Protein AF-A0A7J4V7N0-F1 (afdb_monomer_lite)

Foldseek 3Di:
DVVVVVVVVVCVVVVHDDFDAQKDFPQADPVRKTKIKRDQCSQQVQVPVCNPDFWGADIDIDTPPHDPLEAEEEFEEECLLSPPPDPPCRHPLNVVVVVCCVVCVVGHYHYHYRYIYPGDPVCSVSNVVSVVVHDHPYYHYDD

Secondary structure (DSSP, 8-state):
-HHHHHHHHHHHHHT-S-PPPSEEEEEE-TTSPEEEEE-GGGGGGG-TT-TTS---PPP-EEEESPPTTEEEEEEEESHHHHTTTS-GGGSHHHHHHHHHHHH-TTSEEEEEE---TT--STHHHHHHHHHGGG--SEEEEE-

pLDDT: mean 93.81, std 5.52, range [66.44, 98.62]

Sequence (143 aa):
MILLLLVELGFRFSGWGGYQPFLRPAGVLESGDTLIIVEPAASKPYFYSNPSRPGYADQSSFVMPKPENTFRIFLLGESAAKGYPQPMNLSMSSFLRAMLKDVAPEKNFEIINMGTTAVAGFPIIYMAEDALNYDPDLIISYT

Radius of gyration: 17.22 Å; chains: 1; bounding box: 48×34×42 Å

Structure (mmCIF, N/CA/C/O backbone):
data_AF-A0A7J4V7N0-F1
#
_entry.id   AF-A0A7J4V7N0-F1
#
loop_
_atom_site.group_PDB
_atom_site.id
_atom_site.type_symbol
_atom_site.label_atom_id
_atom_site.label_alt_id
_atom_site.label_comp_id
_atom_site.label_asym_id
_atom_site.label_entity_id
_atom_site.label_seq_id
_atom_site.pdbx_PDB_ins_code
_atom_site.Cartn_x
_atom_site.Cartn_y
_atom_site.Cartn_z
_atom_site.occupancy
_atom_site.B_iso_or_equiv
_atom_site.auth_seq_id
_atom_site.auth_comp_id
_atom_site.auth_asym_id
_atom_site.auth_atom_id
_atom_site.pdbx_PDB_model_num
ATOM 1 N N . MET A 1 1 ? 34.195 11.053 -14.615 1.00 84.38 1 MET A N 1
ATOM 2 C CA . MET A 1 1 ? 33.523 10.928 -13.302 1.00 84.38 1 MET A CA 1
ATOM 3 C C . MET A 1 1 ? 32.780 12.208 -12.911 1.00 84.38 1 MET A C 1
ATOM 5 O O . MET A 1 1 ? 31.573 12.136 -12.757 1.00 84.38 1 MET A O 1
ATOM 9 N N . ILE A 1 2 ? 33.433 13.380 -12.853 1.00 92.81 2 ILE A N 1
ATOM 10 C CA . ILE A 1 2 ? 32.789 14.665 -12.475 1.00 92.81 2 ILE A CA 1
ATOM 11 C C . ILE A 1 2 ? 31.641 15.069 -13.418 1.00 92.81 2 ILE A C 1
ATOM 13 O O . ILE A 1 2 ? 30.576 15.452 -12.950 1.00 92.81 2 ILE A O 1
ATOM 17 N N . LEU A 1 3 ? 31.820 14.922 -14.736 1.00 95.38 3 LEU A N 1
ATOM 18 C CA . LEU A 1 3 ? 30.761 15.218 -15.711 1.00 95.38 3 LEU A CA 1
ATOM 19 C C . LEU A 1 3 ? 29.496 14.375 -15.475 1.00 95.38 3 LEU A C 1
ATOM 21 O O . LEU A 1 3 ? 28.396 14.909 -15.510 1.00 95.38 3 LEU A O 1
ATOM 25 N N . LEU A 1 4 ? 29.654 13.077 -15.194 1.00 93.69 4 LEU A N 1
ATOM 26 C CA . LEU A 1 4 ? 28.523 12.182 -14.923 1.00 93.69 4 LEU A CA 1
ATOM 27 C C . LEU A 1 4 ? 27.796 12.571 -13.632 1.00 93.69 4 LEU A C 1
ATOM 29 O O . LEU A 1 4 ? 26.573 12.578 -13.618 1.00 93.69 4 LEU A O 1
ATOM 33 N N . LEU A 1 5 ? 28.537 12.966 -12.593 1.00 93.06 5 LEU A N 1
ATOM 34 C CA . LEU A 1 5 ? 27.964 13.475 -11.344 1.00 93.06 5 LEU A CA 1
ATOM 35 C C . LEU A 1 5 ? 27.127 14.740 -11.565 1.00 93.06 5 LEU A C 1
ATOM 37 O O . LEU A 1 5 ? 26.025 14.850 -11.039 1.00 93.06 5 LEU A O 1
ATOM 41 N N . LEU A 1 6 ? 27.628 15.688 -12.360 1.00 95.25 6 LEU A N 1
ATOM 42 C CA . LEU A 1 6 ? 26.897 16.918 -12.676 1.00 95.25 6 LEU A CA 1
ATOM 43 C C . LEU A 1 6 ? 25.639 16.641 -13.506 1.00 95.25 6 LEU A C 1
ATOM 45 O O . LEU A 1 6 ? 24.607 17.261 -13.265 1.00 95.25 6 LEU A O 1
ATOM 49 N N . VAL A 1 7 ? 25.709 15.695 -14.446 1.00 93.00 7 VAL A N 1
ATOM 50 C CA . VAL A 1 7 ? 24.546 15.261 -15.233 1.00 93.00 7 VAL A CA 1
ATOM 51 C C . VAL A 1 7 ? 23.511 14.568 -14.345 1.00 93.00 7 VAL A C 1
ATOM 53 O O . VAL A 1 7 ? 22.334 14.906 -14.420 1.00 93.00 7 VAL A O 1
ATOM 56 N N . GLU A 1 8 ? 23.929 13.654 -13.465 1.00 91.38 8 GLU A N 1
ATOM 57 C CA . GLU A 1 8 ? 23.029 12.984 -12.519 1.00 91.38 8 GLU A CA 1
ATOM 58 C C . GLU A 1 8 ? 22.353 13.988 -11.580 1.00 91.38 8 GLU A C 1
ATOM 60 O O . GLU A 1 8 ? 21.137 13.946 -11.403 1.00 91.38 8 GLU A O 1
ATOM 65 N N . LEU A 1 9 ? 23.119 14.921 -11.008 1.00 90.62 9 LEU A N 1
ATOM 66 C CA . LEU A 1 9 ? 22.567 15.991 -10.181 1.00 90.62 9 LEU A CA 1
ATOM 67 C C . LEU A 1 9 ? 21.586 16.849 -10.983 1.00 90.62 9 LEU A C 1
ATOM 69 O O . LEU A 1 9 ? 20.503 17.143 -10.487 1.00 90.62 9 LEU A O 1
ATOM 73 N N . GLY A 1 10 ? 21.914 17.188 -12.232 1.00 93.50 10 GLY A N 1
ATOM 74 C CA . GLY A 1 10 ? 21.008 17.890 -13.141 1.00 93.50 10 GLY A CA 1
ATOM 75 C C . GLY A 1 10 ? 19.685 17.146 -13.352 1.00 93.50 10 GLY A C 1
ATOM 76 O O . GLY A 1 10 ? 18.621 17.763 -13.288 1.00 93.50 10 GLY A O 1
ATOM 77 N N . PHE A 1 11 ? 19.722 15.823 -13.528 1.00 90.38 11 PHE A N 1
ATOM 78 C CA . PHE A 1 11 ? 18.516 14.996 -13.623 1.00 90.38 11 PHE A CA 1
ATOM 79 C C . PHE A 1 11 ? 17.723 14.963 -12.314 1.00 90.38 11 PHE A C 1
ATOM 81 O O . PHE A 1 11 ? 16.527 15.243 -12.325 1.00 90.38 11 PHE A O 1
ATOM 88 N N . ARG A 1 12 ? 18.385 14.753 -11.171 1.00 82.94 12 ARG A N 1
ATOM 89 C CA . ARG A 1 12 ? 17.729 14.779 -9.853 1.00 82.94 12 ARG A CA 1
ATOM 90 C C . ARG A 1 12 ? 17.055 16.127 -9.570 1.00 82.94 12 ARG A C 1
ATOM 92 O O . ARG A 1 12 ? 15.916 16.144 -9.119 1.00 82.94 12 ARG A O 1
ATOM 99 N N . PHE A 1 13 ? 17.715 17.248 -9.877 1.00 87.06 13 PHE A N 1
ATOM 100 C CA . PHE A 1 13 ? 17.153 18.594 -9.688 1.00 87.06 13 PHE A CA 1
ATOM 101 C C . PHE A 1 13 ? 16.021 18.928 -10.662 1.00 87.06 13 PHE A C 1
ATOM 103 O O . PHE A 1 13 ? 15.115 19.674 -10.303 1.00 87.06 13 PHE A O 1
ATOM 110 N N . SER A 1 14 ? 16.048 18.383 -11.879 1.00 85.31 14 SER A N 1
ATOM 111 C CA . SER A 1 14 ? 14.959 18.554 -12.850 1.00 85.31 14 SER A CA 1
ATOM 112 C C . SER A 1 14 ? 13.782 17.599 -12.618 1.00 85.31 14 SER A C 1
ATOM 114 O O . SER A 1 14 ? 12.795 17.673 -13.348 1.00 85.31 14 SER A O 1
ATOM 116 N N . GLY A 1 15 ? 13.858 16.718 -11.611 1.00 71.00 15 GLY A N 1
ATOM 117 C CA . GLY A 1 15 ? 12.847 15.689 -11.347 1.00 71.00 15 GLY A CA 1
ATOM 118 C C . GLY A 1 15 ? 12.814 14.592 -12.414 1.00 71.00 15 GLY A C 1
ATOM 119 O O . GLY A 1 15 ? 11.820 13.880 -12.543 1.00 71.00 15 GLY A O 1
ATOM 120 N N . TRP A 1 16 ? 13.876 14.482 -13.215 1.00 68.75 16 TRP A N 1
ATOM 121 C CA . TRP A 1 16 ? 14.026 13.456 -14.236 1.00 68.75 16 TRP A CA 1
ATOM 122 C C . TRP A 1 16 ? 14.691 12.220 -13.632 1.00 68.75 16 TRP A C 1
ATOM 124 O O . TRP A 1 16 ? 15.795 12.279 -13.093 1.00 68.75 16 TRP A O 1
ATOM 134 N N . GLY A 1 17 ? 14.016 11.080 -13.764 1.00 66.44 17 GLY A N 1
ATOM 135 C CA . GLY A 1 17 ? 14.417 9.825 -13.133 1.00 66.44 17 GLY A CA 1
ATOM 136 C C . GLY A 1 17 ? 13.712 9.585 -11.795 1.00 66.44 17 GLY A C 1
ATOM 137 O O . GLY A 1 17 ? 13.141 10.490 -11.196 1.00 66.44 17 GLY A O 1
ATOM 138 N N . GLY A 1 18 ? 13.732 8.330 -11.350 1.00 71.38 18 GLY A N 1
ATOM 139 C CA . GLY A 1 18 ? 12.996 7.871 -10.172 1.00 71.38 18 GLY A CA 1
ATOM 140 C C . GLY A 1 18 ? 11.729 7.094 -10.525 1.00 71.38 18 GLY A C 1
ATOM 141 O O . GLY A 1 18 ? 11.242 7.119 -11.657 1.00 71.38 18 GLY A O 1
ATOM 142 N N . TYR A 1 19 ? 11.227 6.359 -9.540 1.00 83.06 19 TYR A N 1
ATOM 143 C CA . TYR A 1 19 ? 9.989 5.599 -9.648 1.00 83.06 19 TYR A CA 1
ATOM 144 C C . TYR A 1 19 ? 8.841 6.396 -9.035 1.00 83.06 19 TYR A C 1
ATOM 146 O O . TYR A 1 19 ? 9.042 7.156 -8.089 1.00 83.06 19 TYR A O 1
ATOM 154 N N . GLN A 1 20 ? 7.644 6.245 -9.598 1.00 85.56 20 GLN A N 1
ATOM 155 C CA . GLN A 1 20 ? 6.447 6.830 -9.003 1.00 85.56 20 GLN A CA 1
ATOM 156 C C . GLN A 1 20 ? 6.196 6.171 -7.640 1.00 85.56 20 GLN A C 1
ATOM 158 O O . GLN A 1 20 ? 6.379 4.954 -7.536 1.00 85.56 20 GLN A O 1
ATOM 163 N N . PRO A 1 21 ? 5.774 6.935 -6.618 1.00 92.81 21 PRO A N 1
ATOM 164 C CA . PRO A 1 21 ? 5.393 6.346 -5.347 1.00 92.81 21 PRO A CA 1
ATOM 165 C C . PRO A 1 21 ? 4.193 5.417 -5.555 1.00 92.81 21 PRO A C 1
ATOM 167 O O . PRO A 1 21 ? 3.308 5.679 -6.377 1.00 92.81 21 PRO A O 1
ATOM 170 N N . PHE A 1 22 ? 4.174 4.317 -4.814 1.00 95.81 22 PHE A N 1
ATOM 171 C CA . PHE A 1 22 ? 3.064 3.374 -4.803 1.00 95.81 22 PHE A CA 1
ATOM 172 C C . PHE A 1 22 ? 1.882 3.893 -3.984 1.00 95.81 22 PHE A C 1
ATOM 174 O O . PHE A 1 22 ? 0.754 3.459 -4.209 1.00 95.81 22 PHE A O 1
ATOM 181 N N . LEU A 1 23 ? 2.128 4.822 -3.063 1.00 97.62 23 LEU A N 1
ATOM 182 C CA . LEU A 1 23 ? 1.148 5.478 -2.214 1.00 97.62 23 LEU A CA 1
ATOM 183 C C . LEU A 1 23 ? 1.161 6.978 -2.488 1.00 97.62 23 LEU A C 1
ATOM 185 O O . LEU A 1 23 ? 2.198 7.634 -2.396 1.00 97.62 23 LEU A O 1
ATOM 189 N N . ARG A 1 24 ? -0.001 7.553 -2.799 1.00 95.94 24 ARG A N 1
ATOM 190 C CA . ARG A 1 24 ? -0.097 9.000 -3.027 1.00 95.94 24 ARG A CA 1
ATOM 191 C C . ARG A 1 24 ? -1.378 9.612 -2.475 1.00 95.94 24 ARG A C 1
ATOM 193 O O . ARG A 1 24 ? -2.413 8.941 -2.459 1.00 95.94 24 ARG A O 1
ATOM 200 N N . PRO A 1 25 ? -1.354 10.906 -2.114 1.00 96.75 25 PRO A N 1
ATOM 201 C CA . PRO A 1 25 ? -2.568 11.654 -1.832 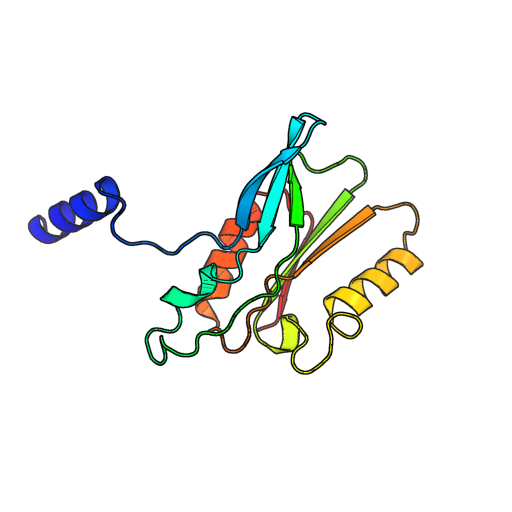1.00 96.75 25 PRO A CA 1
ATOM 202 C C . PRO A 1 25 ? -3.507 11.681 -3.045 1.00 96.75 25 PRO A C 1
ATOM 204 O O . PRO A 1 25 ? -3.086 11.897 -4.187 1.00 96.75 25 PRO A O 1
ATOM 207 N N . ALA A 1 26 ? -4.793 11.472 -2.786 1.00 96.56 26 ALA A N 1
ATOM 208 C CA . ALA A 1 26 ? -5.876 11.598 -3.756 1.00 96.56 26 ALA A CA 1
ATOM 209 C C . ALA A 1 26 ? -6.755 12.831 -3.501 1.00 96.56 26 ALA A C 1
ATOM 211 O O . ALA A 1 26 ? -7.394 13.317 -4.431 1.00 96.56 26 ALA A O 1
ATOM 212 N N . GLY A 1 27 ? -6.774 13.354 -2.273 1.00 96.88 27 GLY A N 1
ATOM 213 C CA . GLY A 1 27 ? -7.536 14.545 -1.909 1.00 96.88 27 GLY A CA 1
ATOM 214 C C . GLY A 1 27 ? -7.635 14.730 -0.399 1.00 96.88 27 GLY A C 1
ATOM 215 O O . GLY A 1 27 ? -7.087 13.937 0.365 1.00 96.88 27 GLY A O 1
ATOM 216 N N . VAL A 1 28 ? -8.349 15.773 0.016 1.00 97.44 28 VAL A N 1
ATOM 217 C CA . VAL A 1 28 ? -8.666 16.057 1.421 1.00 97.44 28 VAL A CA 1
ATOM 218 C C . VAL A 1 28 ? -10.170 15.872 1.612 1.00 97.44 28 VAL A C 1
ATOM 220 O O . VAL A 1 28 ? -10.958 16.354 0.798 1.00 97.44 28 VAL A O 1
ATOM 223 N N . LEU A 1 29 ? -10.556 15.126 2.643 1.00 95.88 29 LEU A N 1
ATOM 224 C CA . LEU A 1 29 ? -11.946 14.887 3.026 1.00 95.88 29 LEU A CA 1
ATOM 225 C C . LEU A 1 29 ? -12.517 16.103 3.771 1.00 95.88 29 LEU A C 1
ATOM 227 O O . LEU A 1 29 ? -11.773 16.945 4.267 1.00 95.88 29 LEU A O 1
ATOM 231 N N . GLU A 1 30 ? -13.842 16.179 3.915 1.00 95.44 30 GLU A N 1
ATOM 232 C CA . GLU A 1 30 ? -14.495 17.255 4.684 1.00 95.44 30 GLU A CA 1
ATOM 233 C C . GLU A 1 30 ? -14.061 17.290 6.159 1.00 95.44 30 GLU A C 1
ATOM 235 O O . GLU A 1 30 ? -14.067 18.352 6.776 1.00 95.44 30 GLU A O 1
ATOM 240 N N . SER A 1 31 ? -13.632 16.150 6.711 1.00 93.06 31 SER A N 1
ATOM 241 C CA . SER A 1 31 ? -13.055 16.051 8.057 1.00 93.06 31 SER A CA 1
ATOM 242 C C . SER A 1 31 ? -11.698 16.752 8.199 1.00 93.06 31 SER A C 1
ATOM 244 O O . SER A 1 31 ? -11.248 16.973 9.320 1.00 93.06 31 SER A O 1
ATOM 246 N N . GLY A 1 32 ? -11.043 17.101 7.086 1.00 96.12 32 GLY A N 1
ATOM 247 C CA . GLY A 1 32 ? -9.662 17.584 7.046 1.00 96.12 32 GLY A CA 1
ATOM 248 C C . GLY A 1 32 ? -8.621 16.476 6.860 1.00 96.12 32 GLY A C 1
ATOM 249 O O . GLY A 1 32 ? -7.446 16.782 6.660 1.00 96.12 32 GLY A O 1
ATOM 250 N N . ASP A 1 33 ? -9.032 15.205 6.865 1.00 97.44 33 ASP A N 1
ATOM 251 C CA . ASP A 1 33 ? -8.124 14.075 6.660 1.00 97.44 33 ASP A CA 1
ATOM 252 C C . ASP A 1 33 ? -7.684 13.974 5.196 1.00 97.44 33 ASP A C 1
ATOM 254 O O . ASP A 1 33 ? -8.457 14.207 4.264 1.00 97.44 33 ASP A O 1
ATOM 258 N N . THR A 1 34 ? -6.440 13.568 4.970 1.00 98.38 34 THR A N 1
ATOM 259 C CA . THR A 1 34 ? -5.919 13.305 3.628 1.00 98.38 34 THR A CA 1
ATOM 260 C C . THR A 1 34 ? -6.231 11.870 3.220 1.00 98.38 34 THR A C 1
ATOM 262 O O . THR A 1 34 ? -5.819 10.921 3.885 1.00 98.38 34 THR A O 1
ATOM 265 N N . LEU A 1 35 ? -6.918 11.698 2.093 1.00 98.25 35 LEU A N 1
ATOM 266 C CA . LEU A 1 35 ? -7.146 10.394 1.483 1.00 98.25 35 LEU A CA 1
ATOM 267 C C . LEU A 1 35 ? -5.890 9.963 0.722 1.00 98.25 35 LEU A C 1
ATOM 269 O O . LEU A 1 35 ? -5.468 10.643 -0.214 1.00 98.25 35 LEU A O 1
ATOM 273 N N . ILE A 1 36 ? -5.324 8.821 1.092 1.00 98.44 36 ILE A N 1
ATOM 274 C CA . ILE A 1 36 ? -4.197 8.184 0.409 1.00 98.44 36 ILE A CA 1
ATOM 275 C C . ILE A 1 36 ? -4.721 7.004 -0.399 1.00 98.44 36 ILE A C 1
ATOM 277 O O . ILE A 1 36 ? -5.605 6.279 0.061 1.00 98.44 36 ILE A O 1
ATOM 281 N N . ILE A 1 37 ? -4.178 6.801 -1.598 1.00 97.94 37 ILE A N 1
ATOM 282 C CA . ILE A 1 37 ? -4.490 5.643 -2.436 1.00 97.94 37 ILE A CA 1
ATOM 283 C C . ILE A 1 37 ? -3.236 4.844 -2.773 1.00 97.94 37 ILE A C 1
ATOM 285 O O . ILE A 1 37 ? -2.161 5.413 -2.961 1.00 97.94 37 ILE A O 1
ATOM 289 N N . VAL A 1 38 ? -3.412 3.533 -2.924 1.00 97.75 38 VAL A N 1
ATOM 290 C CA . VAL A 1 38 ? -2.478 2.683 -3.669 1.00 97.75 38 VAL A CA 1
ATOM 291 C C . VAL A 1 38 ? -2.647 2.998 -5.151 1.00 97.75 38 VAL A C 1
ATOM 293 O O . VAL A 1 38 ? -3.744 2.832 -5.677 1.00 97.7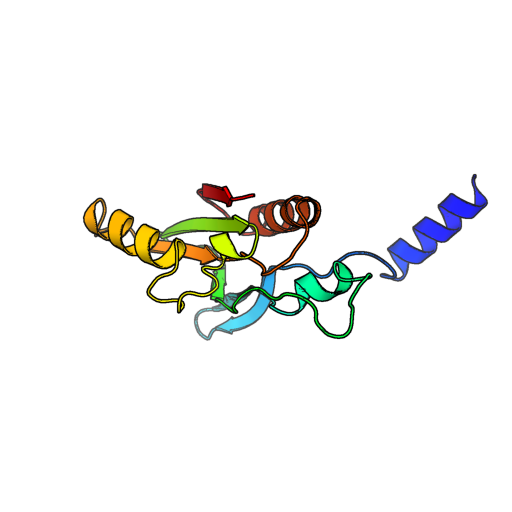5 38 VAL A O 1
ATOM 296 N N . GLU A 1 39 ? -1.590 3.461 -5.814 1.00 95.75 39 GLU A N 1
ATOM 297 C CA . GLU A 1 39 ? -1.588 3.838 -7.230 1.00 95.75 39 GLU A CA 1
ATOM 298 C C . GLU A 1 39 ? -1.324 2.604 -8.116 1.00 95.75 39 GLU A C 1
ATOM 300 O O . GLU A 1 39 ? -0.179 2.145 -8.206 1.00 95.75 39 GLU A O 1
ATOM 305 N N . PRO A 1 40 ? -2.337 2.058 -8.824 1.00 92.12 40 PRO A N 1
ATOM 306 C CA . PRO A 1 40 ? -2.165 0.848 -9.632 1.00 92.12 40 PRO A CA 1
ATOM 307 C C . PRO A 1 40 ? -1.089 0.992 -10.714 1.00 92.12 40 PRO A C 1
ATOM 309 O O . PRO A 1 40 ? -0.423 0.016 -11.073 1.00 92.12 40 PRO A O 1
ATOM 312 N N . ALA A 1 41 ? -0.900 2.210 -11.237 1.00 86.56 41 ALA A N 1
ATOM 313 C CA . ALA A 1 41 ? 0.065 2.495 -12.289 1.00 86.56 41 ALA A CA 1
ATOM 314 C C . ALA A 1 41 ? 1.507 2.692 -11.789 1.00 86.56 41 ALA A C 1
ATOM 316 O O . ALA A 1 41 ? 2.412 2.757 -12.625 1.00 86.56 41 ALA A O 1
ATOM 317 N N . ALA A 1 42 ? 1.752 2.751 -10.475 1.00 92.12 42 ALA A N 1
ATOM 318 C CA . ALA A 1 42 ? 3.088 2.986 -9.918 1.00 92.12 42 ALA A CA 1
ATOM 319 C C . ALA A 1 42 ? 4.088 1.891 -10.313 1.00 92.12 42 ALA A C 1
ATOM 321 O O . ALA A 1 42 ? 5.278 2.142 -10.484 1.00 92.12 42 ALA A O 1
ATOM 322 N N . SER A 1 43 ? 3.583 0.680 -10.558 1.00 91.31 43 SER A N 1
ATOM 323 C CA . SER A 1 43 ? 4.391 -0.461 -10.971 1.00 91.31 43 SER A CA 1
ATOM 324 C C . SER A 1 43 ? 4.848 -0.420 -12.443 1.00 91.31 43 SER A C 1
ATOM 326 O O . SER A 1 43 ? 5.790 -1.121 -12.810 1.00 91.31 43 SER A O 1
ATOM 328 N N . LYS A 1 44 ? 4.239 0.411 -13.305 1.00 91.50 44 LYS A N 1
ATOM 329 C CA . LYS A 1 44 ? 4.504 0.415 -14.760 1.00 91.50 44 LYS A CA 1
ATOM 330 C C . LYS A 1 44 ? 5.982 0.571 -15.145 1.00 91.50 44 LYS A C 1
ATOM 332 O O . LYS A 1 44 ? 6.423 -0.185 -16.011 1.00 91.50 44 LYS A O 1
ATOM 337 N N . PRO A 1 45 ? 6.771 1.486 -14.543 1.00 90.75 45 PRO A N 1
ATOM 338 C CA . PRO A 1 45 ? 8.167 1.678 -14.942 1.00 90.75 45 PRO A CA 1
ATOM 339 C C . PRO A 1 45 ? 9.058 0.453 -14.680 1.00 90.75 45 PRO A C 1
ATOM 341 O O . PRO A 1 45 ? 10.121 0.334 -15.281 1.00 90.75 45 PRO A O 1
ATOM 344 N N . TYR A 1 46 ? 8.623 -0.480 -13.826 1.00 90.75 46 TYR A N 1
ATOM 345 C CA . TYR A 1 46 ? 9.358 -1.710 -13.530 1.00 90.75 46 TYR A CA 1
ATOM 346 C C . TYR A 1 46 ? 9.153 -2.812 -14.589 1.00 90.75 46 TYR A C 1
ATOM 348 O O . TYR A 1 46 ? 9.901 -3.787 -14.606 1.00 90.75 46 TYR A O 1
ATOM 356 N N . PHE A 1 47 ? 8.201 -2.649 -15.520 1.00 91.81 47 PHE A N 1
ATOM 357 C CA . PHE A 1 47 ? 7.917 -3.589 -16.617 1.00 91.81 47 PHE A CA 1
ATOM 358 C C . PHE A 1 47 ? 8.601 -3.182 -17.931 1.00 91.81 47 PHE A C 1
ATOM 360 O O . PHE A 1 47 ? 7.990 -3.187 -19.000 1.00 91.81 47 PHE A O 1
ATOM 367 N N . TYR A 1 48 ? 9.888 -2.839 -17.877 1.00 86.50 48 TYR A N 1
ATOM 368 C CA . TYR A 1 48 ? 10.648 -2.363 -19.041 1.00 86.50 48 TYR A CA 1
ATOM 369 C C . TYR A 1 48 ? 10.747 -3.393 -20.182 1.00 86.50 48 TYR A C 1
ATOM 371 O O . TYR A 1 48 ? 10.852 -3.011 -21.345 1.00 86.50 48 TYR A O 1
ATOM 379 N N . SER A 1 49 ? 10.683 -4.693 -19.873 1.00 87.25 49 SER A N 1
ATOM 380 C CA . SER A 1 49 ? 10.693 -5.773 -20.869 1.00 87.25 49 SER A CA 1
ATOM 381 C C . SER A 1 49 ? 9.335 -5.994 -21.544 1.00 87.25 49 SER A C 1
ATOM 383 O O . SER A 1 49 ? 9.276 -6.617 -22.603 1.00 87.25 49 SER A O 1
ATOM 385 N N . ASN A 1 50 ? 8.244 -5.489 -20.959 1.00 88.06 50 ASN A N 1
ATOM 386 C CA . ASN A 1 50 ? 6.892 -5.628 -21.496 1.00 88.06 50 ASN A CA 1
ATOM 387 C C . ASN A 1 50 ? 6.000 -4.415 -21.149 1.00 88.06 50 ASN A C 1
ATOM 389 O O . ASN A 1 50 ? 4.965 -4.561 -20.490 1.00 88.06 50 ASN A O 1
ATOM 393 N N . PRO A 1 51 ? 6.361 -3.203 -21.608 1.00 86.38 51 PRO A N 1
ATOM 394 C CA . PRO A 1 51 ? 5.720 -1.962 -21.166 1.00 86.38 51 PRO A CA 1
ATOM 395 C C . PRO A 1 51 ? 4.258 -1.828 -21.619 1.00 86.38 51 PRO A C 1
ATOM 397 O O . PRO A 1 51 ? 3.517 -1.010 -21.083 1.00 86.38 51 PRO A O 1
ATOM 400 N N . SER A 1 52 ? 3.824 -2.630 -22.599 1.00 90.38 52 SER A N 1
ATOM 401 C CA . SER A 1 52 ? 2.446 -2.628 -23.107 1.00 90.38 52 SER A CA 1
ATOM 402 C C . SER A 1 52 ? 1.465 -3.425 -22.241 1.00 90.38 52 SER A C 1
ATOM 404 O O . SER A 1 52 ? 0.256 -3.234 -22.360 1.00 90.38 52 SER A O 1
ATOM 406 N N . ARG A 1 53 ? 1.962 -4.319 -21.374 1.00 89.88 53 ARG A N 1
ATOM 407 C CA . ARG A 1 53 ? 1.146 -5.149 -20.472 1.00 89.88 53 ARG A CA 1
ATOM 408 C C . ARG A 1 53 ? 1.798 -5.242 -19.087 1.00 89.88 53 ARG A C 1
ATOM 410 O O . ARG A 1 53 ? 2.217 -6.329 -18.683 1.00 89.88 53 ARG A O 1
ATOM 417 N N . PRO A 1 54 ? 1.922 -4.110 -18.378 1.00 92.19 54 PRO A N 1
ATOM 418 C CA . PRO A 1 54 ? 2.469 -4.101 -17.035 1.00 92.19 54 PRO A CA 1
ATOM 419 C C . PRO A 1 54 ? 1.516 -4.809 -16.070 1.00 92.19 54 PRO A C 1
ATOM 421 O O . PRO A 1 54 ? 0.291 -4.765 -16.224 1.00 92.19 54 PRO A O 1
ATOM 424 N N . GLY A 1 55 ? 2.090 -5.432 -15.049 1.00 92.00 55 GLY A N 1
ATOM 425 C CA . GLY A 1 55 ? 1.350 -5.801 -13.853 1.00 92.00 55 GLY A CA 1
ATOM 426 C C . GLY A 1 55 ? 0.765 -4.585 -13.144 1.00 92.00 55 GLY A C 1
ATOM 427 O O . GLY A 1 55 ? 1.141 -3.450 -13.426 1.00 92.00 55 GLY A O 1
ATOM 428 N N . TYR A 1 56 ? -0.166 -4.821 -12.225 1.00 93.06 56 TYR A N 1
ATOM 429 C CA . TYR A 1 56 ? -0.777 -3.763 -11.423 1.00 93.06 56 TYR A CA 1
ATOM 430 C C . TYR A 1 56 ? -1.214 -4.295 -10.058 1.00 93.06 56 TYR A C 1
ATOM 432 O O . TYR A 1 56 ? -1.589 -5.470 -9.932 1.00 93.06 56 TYR A O 1
ATOM 440 N N . ALA A 1 57 ? -1.177 -3.419 -9.057 1.00 94.12 57 ALA A N 1
ATOM 441 C CA . ALA A 1 57 ? -1.839 -3.615 -7.773 1.00 94.12 57 ALA A CA 1
ATOM 442 C C . ALA A 1 57 ? -3.310 -3.198 -7.868 1.00 94.12 57 ALA A C 1
ATOM 444 O O . ALA A 1 57 ? -3.677 -2.399 -8.732 1.00 94.12 57 ALA A O 1
ATOM 445 N N . ASP A 1 58 ? -4.152 -3.722 -6.983 1.00 94.12 58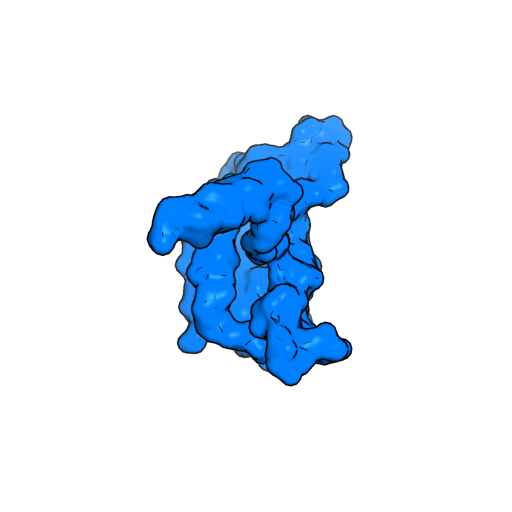 ASP A N 1
ATOM 446 C CA . ASP A 1 58 ? -5.524 -3.230 -6.875 1.00 94.12 58 ASP A CA 1
ATOM 447 C C . ASP A 1 58 ? -5.547 -1.896 -6.122 1.00 94.12 58 ASP A C 1
ATOM 449 O O . ASP A 1 58 ? -4.784 -1.677 -5.179 1.00 94.12 58 ASP A O 1
ATOM 453 N N . GLN A 1 59 ? -6.431 -0.989 -6.541 1.00 95.12 59 GLN A N 1
ATOM 454 C CA . GLN A 1 59 ? -6.584 0.289 -5.859 1.00 95.12 59 GLN A CA 1
ATOM 455 C C . GLN A 1 59 ? -7.264 0.062 -4.508 1.00 95.12 59 GLN A C 1
ATOM 457 O O . GLN A 1 59 ? -8.344 -0.523 -4.422 1.00 95.12 59 GLN A O 1
ATOM 462 N N . SER A 1 60 ? -6.649 0.585 -3.457 1.00 94.88 60 SER A N 1
ATOM 463 C CA . SER A 1 60 ? -7.238 0.687 -2.126 1.00 94.88 60 SER A CA 1
ATOM 464 C C . SER A 1 60 ? -6.942 2.069 -1.560 1.00 94.88 60 SER A C 1
ATOM 466 O O . SER A 1 60 ? -6.081 2.779 -2.084 1.00 94.88 60 SER A O 1
ATOM 468 N N . SER A 1 61 ? -7.682 2.473 -0.533 1.00 96.75 61 SER A N 1
ATOM 469 C CA . SER A 1 61 ? -7.508 3.777 0.095 1.00 96.75 61 SER A CA 1
ATOM 470 C C . SER A 1 61 ? -7.534 3.684 1.610 1.00 96.75 61 SER A C 1
ATOM 472 O O . SER A 1 61 ? -8.234 2.842 2.171 1.00 96.75 61 SER A O 1
ATOM 474 N N . PHE A 1 62 ? -6.819 4.595 2.253 1.00 98.00 62 PHE A N 1
ATOM 475 C CA . PHE A 1 62 ? -6.821 4.806 3.698 1.00 98.00 62 PHE A CA 1
ATOM 476 C C . PHE A 1 62 ? -6.623 6.297 3.986 1.00 98.00 62 PHE A C 1
ATOM 478 O O . PHE A 1 62 ? -6.351 7.076 3.070 1.00 98.00 62 PHE A O 1
ATOM 485 N N . VAL A 1 63 ? -6.786 6.712 5.239 1.00 98.19 63 VAL A N 1
ATOM 486 C CA . VAL A 1 63 ? -6.715 8.131 5.619 1.00 98.19 63 VAL A CA 1
ATOM 487 C C . VAL A 1 63 ? -5.472 8.451 6.447 1.00 98.19 63 VAL A C 1
ATOM 489 O O . VAL A 1 63 ? -4.942 7.597 7.165 1.00 98.19 63 VAL A O 1
ATOM 492 N N . MET A 1 64 ? -5.010 9.694 6.322 1.00 98.19 64 MET A N 1
ATOM 493 C CA . MET A 1 64 ? -3.970 10.305 7.146 1.00 98.19 64 MET A CA 1
ATOM 494 C C . MET A 1 64 ? -4.511 11.580 7.816 1.00 98.19 64 MET A C 1
ATOM 496 O O . MET A 1 64 ? -5.137 12.379 7.117 1.00 98.19 64 MET A O 1
ATOM 500 N N . PRO A 1 65 ? -4.234 11.824 9.111 1.00 97.88 65 PRO A N 1
ATOM 501 C CA . PRO A 1 65 ? -3.436 10.989 10.018 1.00 97.88 65 PRO A CA 1
ATOM 502 C C . PRO A 1 65 ? -4.085 9.622 10.293 1.00 97.88 65 PRO A C 1
ATOM 504 O O . PRO A 1 65 ? -5.283 9.442 10.080 1.00 97.88 65 PRO A O 1
ATOM 507 N N . LYS A 1 66 ? -3.281 8.633 10.711 1.00 98.25 66 LYS A N 1
ATOM 508 C CA . LYS A 1 66 ? -3.791 7.297 11.058 1.00 98.25 66 LYS A CA 1
ATOM 509 C C . LYS A 1 66 ? -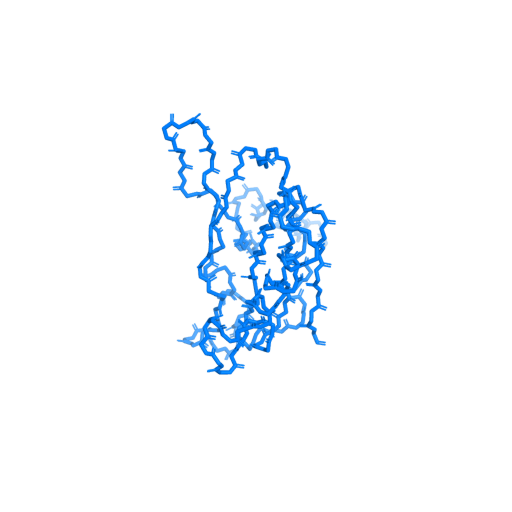4.883 7.432 12.137 1.00 98.25 66 LYS A C 1
ATOM 511 O O . LYS A 1 66 ? -4.588 8.015 13.182 1.00 98.25 66 LYS A O 1
ATOM 516 N N . PRO A 1 67 ? -6.109 6.910 11.925 1.00 97.00 67 PRO A N 1
ATOM 517 C CA . PRO A 1 67 ? -7.172 7.041 12.914 1.00 97.00 67 PRO A CA 1
ATOM 518 C C . PRO A 1 67 ? -6.815 6.364 14.239 1.00 97.00 67 PRO A C 1
ATOM 520 O O . PRO A 1 67 ? -6.093 5.362 14.275 1.00 97.00 67 PRO A O 1
ATOM 523 N N . GLU A 1 68 ? -7.372 6.867 15.339 1.00 96.06 68 GLU A N 1
ATOM 524 C CA . GLU A 1 68 ? -7.200 6.235 16.646 1.00 96.06 68 GLU A CA 1
ATOM 525 C C . GLU A 1 68 ? -7.697 4.780 16.642 1.00 96.06 68 GLU A C 1
ATOM 527 O O . GLU A 1 68 ? -8.573 4.390 15.867 1.00 96.06 68 GLU A O 1
ATOM 532 N N . ASN A 1 69 ? -7.114 3.955 17.517 1.00 96.12 69 ASN A N 1
ATOM 533 C CA . ASN A 1 69 ? -7.448 2.533 17.660 1.00 96.12 69 ASN A CA 1
ATOM 534 C C . ASN A 1 69 ? -7.332 1.704 16.355 1.00 96.12 69 ASN A C 1
ATOM 536 O O . ASN A 1 69 ? -7.925 0.627 16.241 1.00 96.12 69 ASN A O 1
ATOM 540 N N . THR A 1 70 ? -6.545 2.186 15.387 1.00 98.06 70 THR A N 1
ATOM 541 C CA . THR A 1 70 ? -6.295 1.514 14.110 1.00 98.06 70 THR A CA 1
ATOM 542 C C . THR A 1 70 ? -4.929 0.841 14.095 1.00 98.06 70 THR A C 1
ATOM 544 O O . THR A 1 70 ? -3.931 1.447 14.474 1.00 98.06 70 THR A O 1
ATOM 547 N N . PHE A 1 71 ? -4.898 -0.412 13.643 1.00 98.19 71 PHE A N 1
ATOM 548 C CA . PHE A 1 71 ? -3.689 -1.186 13.392 1.00 98.19 71 PHE A CA 1
ATOM 549 C C . PHE A 1 71 ? -3.503 -1.339 11.878 1.00 98.19 71 PHE A C 1
ATOM 551 O O . PHE A 1 71 ? -4.300 -2.002 11.205 1.00 98.19 71 PHE A O 1
ATOM 558 N N . ARG A 1 72 ? -2.472 -0.690 11.336 1.00 98.56 72 ARG A N 1
ATOM 559 C CA . ARG A 1 72 ? -2.211 -0.556 9.904 1.00 98.56 72 ARG A CA 1
ATOM 560 C C . ARG A 1 72 ? -1.175 -1.566 9.427 1.00 98.56 72 ARG A C 1
ATOM 562 O O . ARG A 1 72 ? -0.014 -1.539 9.828 1.00 98.56 72 ARG A O 1
ATOM 569 N N . ILE A 1 73 ? -1.610 -2.438 8.529 1.00 98.62 73 ILE A N 1
ATOM 570 C CA . ILE A 1 73 ? -0.836 -3.524 7.941 1.00 98.62 73 ILE A CA 1
ATOM 571 C C . ILE A 1 73 ? -0.660 -3.255 6.453 1.00 98.62 73 ILE A C 1
ATOM 573 O O . ILE A 1 73 ? -1.644 -3.160 5.718 1.00 98.62 73 ILE A O 1
ATOM 577 N N . PHE A 1 74 ? 0.584 -3.216 5.991 1.00 98.50 74 PHE A N 1
ATOM 578 C CA . PHE A 1 74 ? 0.889 -3.231 4.563 1.00 98.50 74 PHE A CA 1
ATOM 579 C C . PHE A 1 74 ? 1.272 -4.641 4.135 1.00 98.50 74 PHE A C 1
ATOM 581 O O . PHE A 1 74 ? 2.160 -5.259 4.720 1.00 98.50 74 PHE A O 1
ATOM 588 N N . LEU A 1 75 ? 0.593 -5.150 3.111 1.00 98.00 75 LEU A N 1
ATOM 589 C CA . LEU A 1 75 ? 0.902 -6.426 2.484 1.00 98.00 75 LEU A CA 1
ATOM 590 C C . LEU A 1 75 ? 1.560 -6.175 1.130 1.00 98.00 75 LEU A C 1
ATOM 592 O O . LEU A 1 75 ? 0.936 -5.623 0.224 1.00 98.00 75 LEU A O 1
ATOM 596 N N . LEU A 1 76 ? 2.808 -6.605 1.001 1.00 97.62 76 LEU A N 1
ATOM 597 C CA . LEU A 1 76 ? 3.644 -6.443 -0.179 1.00 97.62 76 LEU A CA 1
ATOM 598 C C . LEU A 1 76 ? 3.926 -7.810 -0.804 1.00 97.62 76 LEU A C 1
ATOM 600 O O . LEU A 1 76 ? 3.999 -8.822 -0.104 1.00 97.62 76 LEU A O 1
ATOM 604 N N . GLY A 1 77 ? 4.118 -7.842 -2.119 1.00 95.62 77 GLY A N 1
ATOM 605 C CA . GLY A 1 77 ? 4.466 -9.074 -2.811 1.00 95.62 77 GLY A CA 1
ATOM 606 C C . GLY A 1 77 ? 4.052 -9.100 -4.271 1.00 95.62 77 GLY A C 1
ATOM 607 O O . GLY A 1 77 ? 3.655 -8.090 -4.858 1.00 95.62 77 GLY A O 1
ATOM 608 N N . GLU A 1 78 ? 4.120 -10.294 -4.845 1.00 95.19 78 GLU A N 1
ATOM 609 C CA . GLU A 1 78 ? 3.790 -10.522 -6.248 1.00 95.19 78 GLU A CA 1
ATOM 610 C C . GLU A 1 78 ? 2.305 -10.902 -6.450 1.00 95.19 78 GLU A C 1
ATOM 612 O O . GLU A 1 78 ? 1.407 -10.512 -5.696 1.00 95.19 78 GLU A O 1
ATOM 617 N N . SER A 1 79 ? 2.019 -11.684 -7.496 1.00 94.50 79 SER A N 1
ATOM 618 C CA . SER A 1 79 ? 0.661 -12.068 -7.901 1.00 94.50 79 SER A CA 1
ATOM 619 C C . SER A 1 79 ? -0.129 -12.807 -6.814 1.00 94.50 79 SER A C 1
ATOM 621 O O . SER A 1 79 ? -1.313 -12.526 -6.629 1.00 94.50 79 SER A O 1
ATOM 623 N N . ALA A 1 80 ? 0.520 -13.694 -6.058 1.00 94.38 80 ALA A N 1
ATOM 624 C CA . ALA A 1 80 ? -0.109 -14.428 -4.964 1.00 94.38 80 ALA A CA 1
ATOM 625 C C . ALA A 1 80 ? -0.463 -13.514 -3.778 1.00 94.38 80 ALA A C 1
ATOM 627 O O . ALA A 1 80 ? -1.544 -13.647 -3.209 1.00 94.38 80 ALA A O 1
ATOM 628 N N . ALA A 1 81 ? 0.392 -12.534 -3.458 1.00 95.44 81 ALA A N 1
ATOM 629 C CA . ALA A 1 81 ? 0.123 -11.554 -2.404 1.00 95.44 81 ALA A CA 1
ATOM 630 C C . ALA A 1 81 ? -1.074 -10.661 -2.753 1.00 95.44 81 ALA A C 1
ATOM 632 O O . ALA A 1 81 ? -1.946 -10.424 -1.913 1.00 95.44 81 ALA A O 1
ATOM 633 N N . LYS A 1 82 ? -1.168 -10.243 -4.024 1.00 95.12 82 LYS A N 1
ATOM 634 C CA . LYS A 1 82 ? -2.356 -9.564 -4.562 1.00 95.12 82 LYS A CA 1
ATOM 635 C C . LYS A 1 82 ? -3.621 -10.415 -4.390 1.00 95.12 82 LYS A C 1
ATOM 637 O O . LYS A 1 82 ? -4.690 -9.892 -4.095 1.00 95.12 82 LYS A O 1
ATOM 642 N N . GLY A 1 83 ? -3.486 -11.730 -4.558 1.00 94.56 83 GLY A N 1
ATOM 643 C CA . GLY A 1 83 ? -4.578 -12.702 -4.536 1.00 94.56 83 GLY A CA 1
ATOM 644 C C . GLY A 1 83 ? -4.926 -13.272 -5.911 1.00 94.56 83 GLY A C 1
ATOM 645 O O .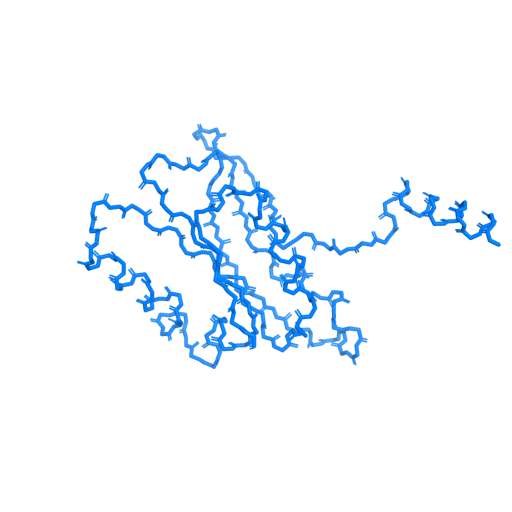 GLY A 1 83 ? -5.896 -14.009 -6.020 1.00 94.56 83 GLY A O 1
ATOM 646 N N . TYR A 1 84 ? -4.155 -12.980 -6.964 1.00 92.81 84 TYR A N 1
ATOM 647 C CA . TYR A 1 84 ? -4.412 -13.519 -8.302 1.00 92.81 84 TYR A CA 1
ATOM 648 C C . TYR A 1 84 ? -4.247 -15.054 -8.330 1.00 92.81 84 TYR A C 1
ATOM 650 O O . TYR A 1 84 ? -3.275 -15.561 -7.767 1.00 92.81 84 TYR A O 1
ATOM 658 N N . PRO A 1 85 ? -5.130 -15.810 -9.017 1.00 93.56 85 PRO A N 1
ATOM 659 C CA . PRO A 1 85 ? -6.261 -15.368 -9.848 1.00 93.56 85 PRO A CA 1
ATOM 660 C C . PRO A 1 85 ? -7.599 -15.270 -9.098 1.00 93.56 85 PRO A C 1
ATOM 662 O O . PRO A 1 85 ? -8.647 -15.147 -9.731 1.00 93.56 85 PRO A O 1
ATOM 665 N N . GLN A 1 86 ? -7.589 -15.376 -7.770 1.00 94.06 86 GLN A N 1
ATOM 666 C CA . GLN A 1 86 ? -8.802 -15.328 -6.968 1.00 94.06 86 GLN A CA 1
ATOM 667 C C . GLN A 1 86 ? -9.382 -13.905 -6.920 1.00 94.06 86 GLN A C 1
ATOM 669 O O . GLN A 1 86 ? -8.642 -12.921 -7.010 1.00 94.06 86 GLN A O 1
ATOM 674 N N . PRO A 1 87 ? -10.711 -13.768 -6.777 1.00 89.88 87 PRO A N 1
ATOM 675 C CA . PRO A 1 87 ? -11.330 -12.473 -6.534 1.00 89.88 87 PRO A CA 1
ATOM 676 C C . PRO A 1 87 ? -10.883 -11.895 -5.183 1.00 89.88 87 PRO A C 1
ATOM 678 O O . PRO A 1 87 ? -10.471 -12.621 -4.279 1.00 89.88 87 PRO A O 1
ATOM 681 N N . MET A 1 88 ? -11.011 -10.575 -5.024 1.00 87.00 88 MET A N 1
ATOM 682 C CA . MET A 1 88 ? -10.522 -9.847 -3.844 1.00 87.00 88 MET A CA 1
ATOM 683 C C . MET A 1 88 ? -11.047 -10.409 -2.514 1.00 87.00 88 MET A C 1
ATOM 685 O O . MET A 1 88 ? -10.310 -10.453 -1.537 1.00 87.00 88 MET A O 1
ATOM 689 N N . ASN A 1 89 ? -12.290 -10.889 -2.459 1.00 91.06 89 ASN A N 1
ATOM 690 C CA . ASN A 1 89 ? -12.884 -11.484 -1.254 1.00 91.06 89 ASN A CA 1
ATOM 691 C C . ASN A 1 89 ? -12.253 -12.827 -0.840 1.00 91.06 89 ASN A C 1
ATOM 693 O O . ASN A 1 89 ? -12.488 -13.280 0.276 1.00 91.06 89 ASN A O 1
ATOM 697 N N . LEU A 1 90 ? -11.458 -13.447 -1.713 1.00 94.44 90 LEU A N 1
ATOM 698 C CA . LEU A 1 90 ? -10.718 -14.688 -1.468 1.00 94.44 90 LEU A CA 1
ATOM 699 C C . LEU A 1 90 ? -9.195 -14.467 -1.482 1.00 94.44 90 LEU A C 1
ATOM 701 O O . LEU A 1 90 ? -8.425 -15.422 -1.573 1.00 94.44 90 LEU A O 1
ATOM 705 N N . SER A 1 91 ? -8.744 -13.212 -1.404 1.00 94.75 91 SER A N 1
ATOM 706 C CA . SER A 1 91 ? -7.324 -12.883 -1.305 1.00 94.75 91 SER A CA 1
ATOM 707 C C . SER A 1 91 ? -6.774 -13.154 0.099 1.00 94.75 91 SER A C 1
ATOM 709 O O . SER A 1 91 ? -7.504 -13.176 1.095 1.00 94.75 91 SER A O 1
ATOM 711 N N . MET A 1 92 ? -5.447 -13.267 0.201 1.00 93.88 92 MET A N 1
ATOM 712 C CA . MET A 1 92 ? -4.753 -13.377 1.487 1.00 93.88 92 MET A CA 1
ATOM 713 C C . MET A 1 92 ? -5.080 -12.206 2.430 1.00 93.88 92 MET A C 1
ATOM 715 O O . MET A 1 92 ? -5.255 -12.421 3.628 1.00 93.88 92 MET A O 1
ATOM 719 N N . SER A 1 93 ? -5.232 -10.982 1.905 1.00 95.19 93 SER A N 1
ATOM 720 C CA . SER A 1 93 ? -5.633 -9.822 2.711 1.00 95.19 93 SER A CA 1
ATOM 721 C C . SER A 1 93 ? -7.055 -9.952 3.268 1.00 95.19 93 SER A C 1
ATOM 723 O O . SER A 1 93 ? -7.301 -9.517 4.391 1.00 95.19 93 SER A O 1
ATOM 725 N N . SER A 1 94 ? -7.980 -10.579 2.535 1.00 95.38 94 SER A N 1
ATOM 726 C CA . SER A 1 94 ? -9.346 -10.835 3.012 1.00 95.38 94 SER A CA 1
ATOM 727 C C . SER A 1 94 ? -9.388 -11.887 4.118 1.00 95.38 94 SER A C 1
ATOM 729 O O . SER A 1 94 ? -10.031 -11.663 5.144 1.00 95.38 94 SER A O 1
ATOM 731 N N . PHE A 1 95 ? -8.645 -12.989 3.970 1.00 96.69 95 PHE A N 1
ATOM 732 C CA . PHE A 1 95 ? -8.517 -13.986 5.038 1.00 96.69 95 PHE A CA 1
ATOM 733 C C . PHE A 1 95 ? -7.851 -13.399 6.284 1.00 96.69 95 PHE A C 1
ATOM 735 O O . PHE A 1 95 ? -8.359 -13.582 7.388 1.00 96.69 95 PHE A O 1
ATOM 742 N N . LEU A 1 96 ? -6.765 -12.636 6.121 1.00 96.94 96 LEU A N 1
ATOM 743 C CA . LEU A 1 96 ? -6.094 -11.969 7.238 1.00 96.94 96 LEU A CA 1
ATOM 744 C C . LEU A 1 96 ? -7.039 -11.017 7.979 1.00 96.94 96 LEU A C 1
ATOM 746 O O . LEU A 1 96 ? -7.074 -11.023 9.207 1.00 96.94 96 LEU A O 1
ATOM 750 N N . ARG A 1 97 ? -7.856 -10.251 7.246 1.00 96.69 97 ARG A N 1
ATOM 751 C CA . ARG A 1 97 ? -8.868 -9.363 7.833 1.00 96.69 97 ARG A CA 1
ATOM 752 C C . ARG A 1 97 ? -9.881 -10.126 8.678 1.00 96.69 97 ARG A C 1
ATOM 754 O O . ARG A 1 97 ? -10.195 -9.677 9.776 1.00 96.69 97 ARG A O 1
ATOM 761 N N . ALA A 1 98 ? -10.392 -11.246 8.167 1.00 97.00 98 ALA A N 1
ATOM 762 C CA . ALA A 1 98 ? -11.358 -12.075 8.882 1.00 97.00 98 ALA A CA 1
ATOM 763 C C . ALA A 1 98 ? -10.749 -12.646 10.171 1.00 97.00 98 ALA A C 1
ATOM 765 O O . ALA A 1 98 ? -11.297 -12.433 11.247 1.00 97.00 98 ALA A O 1
ATOM 766 N N . MET A 1 99 ? -9.561 -13.253 10.080 1.00 97.75 99 MET A N 1
ATOM 767 C CA . MET A 1 99 ? -8.874 -13.837 11.238 1.00 97.75 99 MET A CA 1
ATOM 768 C C . MET A 1 99 ? -8.562 -12.803 12.328 1.00 97.75 99 MET A C 1
ATOM 770 O O . MET A 1 99 ? -8.755 -13.072 13.510 1.00 97.75 99 MET A O 1
ATOM 774 N N . LEU A 1 100 ? -8.096 -11.607 11.951 1.00 97.62 100 LEU A N 1
ATOM 775 C CA . LEU A 1 100 ? -7.796 -10.544 12.915 1.00 97.62 100 LEU A CA 1
ATOM 776 C C . LEU A 1 100 ? -9.061 -10.006 13.590 1.00 97.62 100 LEU A C 1
ATOM 778 O O . LEU A 1 100 ? -9.053 -9.753 14.793 1.00 97.62 100 LEU A O 1
ATOM 782 N N . LYS A 1 101 ? -10.158 -9.882 12.835 1.00 96.06 101 LYS A N 1
ATOM 783 C CA . LYS A 1 101 ? -11.455 -9.470 13.378 1.00 96.06 101 LYS A CA 1
ATOM 784 C C . LYS A 1 101 ? -12.022 -10.495 14.364 1.00 96.06 101 LYS A C 1
ATOM 786 O O . LYS A 1 101 ? -12.663 -10.091 15.328 1.00 96.06 101 LYS A O 1
ATOM 791 N N . ASP A 1 102 ? -11.769 -11.784 14.148 1.00 97.38 102 ASP A N 1
ATOM 792 C CA . ASP A 1 102 ? -12.210 -12.844 15.060 1.00 97.38 102 ASP A CA 1
ATOM 793 C C . ASP A 1 102 ? -11.444 -12.821 16.394 1.00 97.38 102 ASP A C 1
ATOM 795 O O . ASP A 1 102 ? -12.020 -13.118 17.440 1.00 97.38 102 ASP A O 1
ATOM 799 N N . VAL A 1 103 ? -10.157 -12.454 16.377 1.00 97.19 103 VAL A N 1
ATOM 800 C CA . VAL A 1 103 ? -9.293 -12.456 17.574 1.00 97.19 103 VAL A CA 1
ATOM 801 C C . VAL A 1 103 ? -9.327 -11.131 18.347 1.00 97.19 103 VAL A C 1
ATOM 803 O O . VAL A 1 103 ? -9.171 -11.146 19.565 1.00 97.19 103 VAL A O 1
ATOM 806 N N . ALA A 1 104 ? -9.526 -9.996 17.671 1.00 96.56 104 ALA A N 1
ATOM 807 C CA . ALA A 1 104 ? -9.558 -8.663 18.284 1.00 96.56 104 ALA A CA 1
ATOM 808 C C . ALA A 1 104 ? -10.653 -7.779 17.645 1.00 96.56 104 ALA A C 1
ATOM 810 O O . ALA A 1 104 ? -10.347 -6.835 16.907 1.00 96.56 104 ALA A O 1
ATOM 811 N N . PRO A 1 105 ? -11.943 -8.080 17.882 1.00 95.31 105 PRO A N 1
ATOM 812 C CA . PRO A 1 105 ? -13.069 -7.403 17.230 1.00 95.31 105 PRO A CA 1
ATOM 813 C C . PRO A 1 105 ? -13.192 -5.910 17.571 1.00 95.31 105 PRO A C 1
ATOM 815 O O . PRO A 1 105 ? -13.832 -5.163 16.833 1.00 95.31 105 PRO A O 1
ATOM 818 N N . GLU A 1 106 ? -12.601 -5.465 18.679 1.00 95.81 106 GLU A N 1
ATOM 819 C CA . GLU A 1 106 ? -12.583 -4.075 19.132 1.00 95.81 106 GLU A CA 1
ATOM 820 C C . GLU A 1 106 ? -11.511 -3.210 18.449 1.00 95.81 106 GLU A C 1
ATOM 822 O O . GLU A 1 106 ? -11.516 -1.988 18.614 1.00 95.81 106 GLU A O 1
ATOM 827 N N . LYS A 1 107 ? -10.585 -3.815 17.693 1.00 95.69 107 LYS A N 1
ATOM 828 C CA . LYS A 1 107 ? -9.532 -3.113 16.945 1.00 95.69 107 LYS A CA 1
ATOM 829 C C . LYS A 1 107 ? -9.949 -2.874 15.498 1.00 95.69 107 LYS A C 1
ATOM 831 O O . LYS A 1 107 ? -10.501 -3.752 14.838 1.00 95.69 107 LYS A O 1
ATOM 836 N N . ASN A 1 108 ? -9.630 -1.692 14.970 1.00 97.12 108 ASN A N 1
ATOM 837 C CA . ASN A 1 108 ? -9.789 -1.425 13.544 1.00 97.12 108 ASN A CA 1
ATOM 838 C C . ASN A 1 108 ? -8.535 -1.883 12.789 1.00 97.12 108 ASN A C 1
ATOM 840 O O . ASN A 1 108 ? -7.462 -1.320 12.978 1.00 97.12 108 ASN A O 1
ATOM 844 N N . PHE A 1 109 ? -8.652 -2.892 11.929 1.00 97.88 109 PHE A N 1
ATOM 845 C CA . PHE A 1 109 ? -7.533 -3.360 11.110 1.00 97.88 109 PHE A CA 1
ATOM 846 C C . PHE A 1 109 ? -7.597 -2.771 9.701 1.00 97.88 109 PHE A C 1
ATOM 848 O O . PHE A 1 109 ? -8.494 -3.080 8.909 1.00 97.88 109 PHE A O 1
ATOM 855 N N . GLU A 1 110 ? -6.596 -1.974 9.347 1.00 97.94 110 GLU A N 1
ATOM 856 C CA . GLU A 1 110 ? -6.378 -1.516 7.980 1.00 97.94 110 GLU A CA 1
ATOM 857 C C . GLU A 1 110 ? -5.373 -2.443 7.307 1.00 97.94 110 GLU A C 1
ATOM 859 O O . GLU A 1 110 ? -4.209 -2.468 7.677 1.00 97.94 110 GLU A O 1
ATOM 864 N N . ILE A 1 111 ? -5.814 -3.218 6.318 1.00 97.81 111 ILE A N 1
ATOM 865 C CA . ILE A 1 111 ? -4.928 -4.068 5.515 1.00 97.81 111 ILE A CA 1
ATOM 866 C C . ILE A 1 111 ? -4.845 -3.472 4.115 1.00 97.81 111 ILE A C 1
ATOM 868 O O . ILE A 1 111 ? -5.796 -3.594 3.338 1.00 97.81 111 ILE A O 1
ATOM 872 N N . ILE A 1 112 ? -3.719 -2.826 3.820 1.00 98.06 112 ILE A N 1
ATOM 873 C CA . ILE A 1 112 ? -3.409 -2.188 2.544 1.00 98.06 112 ILE A CA 1
ATOM 874 C C . ILE A 1 112 ? -2.611 -3.192 1.716 1.00 98.06 112 ILE A C 1
ATOM 876 O O . ILE A 1 112 ? -1.453 -3.482 2.012 1.00 98.06 112 ILE A O 1
ATOM 880 N N . ASN A 1 113 ? -3.242 -3.761 0.690 1.00 97.38 113 ASN A N 1
ATOM 881 C CA . ASN A 1 113 ? -2.592 -4.719 -0.197 1.00 97.38 113 ASN A CA 1
ATOM 882 C C . ASN A 1 113 ? -1.960 -3.979 -1.383 1.00 97.38 113 ASN A C 1
ATOM 884 O O . ASN A 1 113 ? -2.668 -3.413 -2.211 1.00 97.38 113 ASN A O 1
ATOM 888 N N . MET A 1 114 ? -0.632 -3.994 -1.449 1.00 97.12 114 MET A N 1
ATOM 889 C CA . MET A 1 114 ? 0.176 -3.443 -2.543 1.00 97.12 114 MET A CA 1
ATOM 890 C C . MET A 1 114 ? 0.737 -4.552 -3.447 1.00 97.12 114 MET A C 1
ATOM 892 O O . MET A 1 114 ? 1.594 -4.302 -4.298 1.00 97.12 114 MET A O 1
ATOM 896 N N . GLY A 1 115 ? 0.256 -5.787 -3.274 1.00 96.00 115 GLY A N 1
ATOM 897 C CA . GLY A 1 115 ? 0.613 -6.928 -4.099 1.00 96.00 115 GLY A CA 1
ATOM 898 C C . GLY A 1 115 ? 0.393 -6.625 -5.577 1.00 96.00 115 GLY A C 1
ATOM 899 O O . GLY A 1 115 ? -0.689 -6.201 -5.988 1.00 96.00 115 GLY A O 1
ATOM 900 N N . THR A 1 116 ? 1.423 -6.845 -6.390 1.00 95.62 116 THR A N 1
ATOM 901 C CA . THR A 1 116 ? 1.417 -6.487 -7.811 1.00 95.62 116 THR A CA 1
ATOM 902 C C . THR A 1 116 ? 1.648 -7.731 -8.658 1.00 95.62 116 THR A C 1
ATOM 904 O O . THR A 1 116 ? 2.634 -8.447 -8.500 1.00 95.62 116 THR A O 1
ATOM 907 N N . THR A 1 117 ? 0.743 -8.014 -9.595 1.00 93.94 117 THR A N 1
ATOM 908 C CA . THR A 1 117 ? 0.885 -9.176 -10.486 1.00 93.94 117 THR A CA 1
ATOM 909 C C . THR A 1 117 ? 2.177 -9.092 -11.300 1.00 93.94 117 THR A C 1
ATOM 911 O O . THR A 1 117 ? 2.420 -8.068 -11.920 1.00 93.94 117 THR A O 1
ATOM 914 N N . ALA A 1 118 ? 2.962 -10.173 -11.358 1.00 92.88 118 ALA A N 1
ATOM 915 C CA . ALA A 1 118 ? 4.160 -10.297 -12.204 1.00 92.88 118 ALA A CA 1
ATOM 916 C C . ALA A 1 118 ? 5.249 -9.224 -11.989 1.00 92.88 118 ALA A C 1
ATOM 918 O O . ALA A 1 118 ? 6.111 -9.048 -12.850 1.00 92.88 118 ALA A O 1
ATOM 919 N N . VAL A 1 119 ? 5.210 -8.495 -10.870 1.00 93.44 119 VAL A N 1
ATOM 920 C CA . VAL A 1 119 ? 6.306 -7.599 -10.491 1.00 93.44 119 VAL A CA 1
ATOM 921 C C . VAL A 1 119 ? 7.535 -8.437 -10.139 1.00 93.44 119 VAL A C 1
ATOM 923 O O . VAL A 1 119 ? 7.390 -9.556 -9.663 1.00 93.44 119 VAL A O 1
ATOM 926 N N . ALA A 1 120 ? 8.736 -7.917 -10.387 1.00 91.62 120 ALA A N 1
ATOM 927 C CA . ALA A 1 120 ? 9.960 -8.539 -9.886 1.00 91.62 120 ALA A CA 1
ATOM 928 C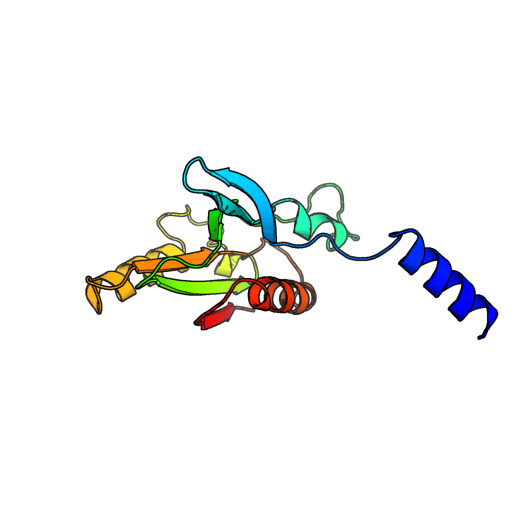 C . ALA A 1 120 ? 10.063 -8.395 -8.353 1.00 91.62 120 ALA A C 1
ATOM 930 O O . ALA A 1 120 ? 9.323 -7.622 -7.752 1.00 91.62 120 ALA A O 1
ATOM 931 N N . GLY A 1 121 ? 11.037 -9.052 -7.719 1.00 90.75 121 GLY A N 1
ATOM 932 C CA . GLY A 1 121 ? 11.250 -8.912 -6.272 1.00 90.75 121 GLY A CA 1
ATOM 933 C C . GLY A 1 121 ? 11.809 -7.547 -5.836 1.00 90.75 121 GLY A C 1
ATOM 934 O O . GLY A 1 121 ? 11.451 -7.038 -4.780 1.00 90.75 121 GLY A O 1
ATOM 935 N N . PHE A 1 122 ? 12.665 -6.901 -6.637 1.00 92.94 122 PHE A N 1
ATOM 936 C CA . PHE A 1 122 ? 13.336 -5.658 -6.213 1.00 92.94 122 PHE A CA 1
ATOM 937 C C . PHE A 1 122 ? 12.404 -4.446 -5.978 1.00 92.94 122 PHE A C 1
ATOM 939 O O . PHE A 1 122 ? 12.685 -3.686 -5.051 1.00 92.94 122 PHE A O 1
ATOM 946 N N . PRO A 1 123 ? 11.294 -4.230 -6.724 1.00 93.62 123 PRO A N 1
ATOM 947 C CA . PRO A 1 123 ? 10.375 -3.126 -6.468 1.00 93.62 123 PRO A CA 1
ATOM 948 C C . PRO A 1 123 ? 9.671 -3.211 -5.114 1.00 93.62 123 PRO A C 1
ATOM 950 O O . PRO A 1 123 ? 9.209 -2.191 -4.615 1.00 93.62 123 PRO A O 1
ATOM 953 N N . ILE A 1 124 ? 9.638 -4.393 -4.491 1.00 95.00 124 ILE A N 1
ATOM 954 C CA . ILE A 1 124 ? 9.070 -4.597 -3.152 1.00 95.00 124 ILE A CA 1
ATOM 955 C C . ILE A 1 124 ? 9.833 -3.780 -2.100 1.00 95.00 124 ILE A C 1
ATOM 957 O O . ILE A 1 124 ? 9.222 -3.301 -1.148 1.00 95.00 124 ILE A O 1
ATOM 961 N N . ILE A 1 125 ? 11.137 -3.543 -2.297 1.00 94.62 125 ILE A N 1
ATOM 962 C CA . ILE A 1 125 ? 11.935 -2.666 -1.426 1.00 94.62 125 ILE A CA 1
ATOM 963 C C . ILE A 1 125 ? 11.369 -1.242 -1.463 1.00 94.62 125 ILE A C 1
ATOM 965 O O . ILE A 1 125 ? 11.096 -0.668 -0.415 1.00 94.62 125 ILE A O 1
ATOM 969 N N . TYR A 1 126 ? 11.100 -0.710 -2.658 1.00 94.81 126 TYR A N 1
ATOM 970 C CA . TYR A 1 126 ? 10.521 0.627 -2.814 1.00 94.81 126 TYR A CA 1
ATOM 971 C C . TYR A 1 126 ? 9.080 0.700 -2.298 1.00 94.81 126 TYR A C 1
ATOM 973 O O . TYR A 1 126 ? 8.694 1.710 -1.723 1.00 94.81 126 TYR A O 1
ATOM 981 N N . MET A 1 127 ? 8.289 -0.369 -2.449 1.00 96.31 127 MET A N 1
ATOM 982 C CA . MET A 1 127 ? 6.958 -0.442 -1.834 1.00 96.31 127 MET A CA 1
ATOM 983 C C . MET A 1 127 ? 7.040 -0.367 -0.303 1.00 96.31 127 MET A C 1
ATOM 985 O O . MET A 1 127 ? 6.228 0.315 0.317 1.00 96.31 127 MET A O 1
ATOM 989 N N . ALA A 1 128 ? 8.014 -1.052 0.307 1.00 97.12 128 ALA A N 1
ATOM 990 C CA . ALA A 1 128 ? 8.227 -1.024 1.751 1.00 97.12 128 ALA A CA 1
ATOM 991 C C . ALA A 1 128 ? 8.707 0.352 2.229 1.00 97.12 128 ALA A C 1
ATOM 993 O O . ALA A 1 128 ? 8.169 0.871 3.203 1.00 97.12 128 ALA A O 1
ATOM 994 N N . GLU A 1 129 ? 9.669 0.959 1.530 1.00 96.06 129 GLU A N 1
ATOM 995 C CA . GLU A 1 129 ? 10.134 2.325 1.803 1.00 96.06 129 GLU A CA 1
ATOM 996 C C . GLU A 1 129 ? 8.989 3.338 1.734 1.00 96.06 129 GLU A C 1
ATOM 998 O O . GLU A 1 129 ? 8.884 4.207 2.596 1.00 96.06 129 GLU A O 1
ATOM 1003 N N . ASP A 1 130 ? 8.099 3.200 0.750 1.00 96.00 130 ASP A N 1
ATOM 1004 C CA . ASP A 1 130 ? 6.946 4.082 0.617 1.00 96.00 130 ASP A CA 1
ATOM 1005 C C . ASP A 1 130 ? 5.935 3.860 1.753 1.00 96.00 130 ASP A C 1
ATOM 1007 O O . ASP A 1 130 ? 5.472 4.819 2.366 1.00 96.00 130 ASP A O 1
ATOM 1011 N N . ALA A 1 131 ? 5.662 2.600 2.115 1.00 97.94 131 ALA A N 1
ATOM 1012 C CA . ALA A 1 131 ? 4.779 2.243 3.226 1.00 97.94 131 ALA A CA 1
ATOM 1013 C C . ALA A 1 131 ? 5.256 2.793 4.582 1.00 97.94 131 ALA A C 1
ATOM 1015 O O . ALA A 1 131 ? 4.426 3.182 5.405 1.00 97.94 131 ALA A O 1
ATOM 1016 N N . LEU A 1 132 ? 6.572 2.880 4.813 1.00 98.00 132 LEU A N 1
ATOM 1017 C CA . LEU A 1 132 ? 7.148 3.446 6.041 1.00 98.00 132 LEU A CA 1
ATOM 1018 C C . LEU A 1 132 ? 6.770 4.918 6.271 1.00 98.00 132 LEU A C 1
ATOM 1020 O O . LEU A 1 132 ? 6.786 5.364 7.415 1.00 98.00 132 LEU A O 1
ATOM 1024 N N . ASN A 1 133 ? 6.371 5.652 5.228 1.00 97.44 133 ASN A N 1
ATOM 1025 C CA . ASN A 1 133 ? 5.942 7.050 5.343 1.00 97.44 133 ASN A CA 1
ATOM 1026 C C . ASN A 1 133 ? 4.497 7.218 5.855 1.00 97.44 133 ASN A C 1
ATOM 1028 O O . ASN A 1 133 ? 4.043 8.348 6.020 1.00 97.44 133 ASN A O 1
ATOM 1032 N N . TYR A 1 134 ? 3.761 6.122 6.085 1.00 98.06 134 TYR A N 1
ATOM 1033 C CA . TYR A 1 134 ? 2.321 6.145 6.378 1.00 98.06 134 TYR A CA 1
ATOM 1034 C C . TYR A 1 134 ? 1.941 5.407 7.671 1.00 98.06 134 TYR A C 1
ATOM 1036 O O . TYR A 1 134 ? 0.877 4.785 7.753 1.00 98.06 134 TYR A O 1
ATOM 1044 N N . ASP A 1 135 ? 2.799 5.495 8.689 1.00 98.06 135 ASP A N 1
ATOM 1045 C CA . ASP A 1 135 ? 2.591 4.965 10.046 1.00 98.06 135 ASP A CA 1
ATOM 1046 C C . ASP A 1 135 ? 2.188 3.475 10.113 1.00 98.06 135 ASP A C 1
ATOM 1048 O O . ASP A 1 135 ? 1.186 3.134 10.763 1.00 98.06 135 ASP A O 1
ATOM 1052 N N . PRO A 1 136 ? 2.933 2.562 9.457 1.00 98.44 136 PRO A N 1
ATOM 1053 C CA . PRO A 1 136 ? 2.642 1.137 9.521 1.00 98.44 136 PRO A CA 1
ATOM 1054 C C . PRO A 1 136 ? 2.863 0.593 10.938 1.00 98.44 136 PRO A C 1
ATOM 1056 O O . PRO A 1 136 ? 3.845 0.926 11.596 1.00 98.44 136 PRO A O 1
ATOM 1059 N N . ASP A 1 137 ? 1.989 -0.309 11.380 1.00 98.50 137 ASP A N 1
ATOM 1060 C CA . ASP A 1 137 ? 2.204 -1.121 12.584 1.00 98.50 137 ASP A CA 1
ATOM 1061 C C . ASP A 1 137 ? 2.808 -2.492 12.234 1.00 98.50 137 ASP A C 1
ATOM 1063 O O . ASP A 1 137 ? 3.498 -3.108 13.046 1.00 98.50 137 ASP A O 1
ATOM 1067 N N . LEU A 1 138 ? 2.572 -2.973 11.006 1.00 98.25 138 LEU A N 1
ATOM 1068 C CA . LEU A 1 138 ? 3.137 -4.211 10.476 1.00 98.25 138 LEU A CA 1
ATOM 1069 C C . LEU A 1 138 ? 3.324 -4.120 8.956 1.00 98.25 138 LEU A C 1
ATOM 1071 O O . LEU A 1 138 ? 2.441 -3.661 8.233 1.00 98.25 138 LEU A O 1
ATOM 1075 N N . ILE A 1 139 ? 4.448 -4.634 8.460 1.00 98.31 139 ILE A N 1
ATOM 1076 C CA . ILE A 1 139 ? 4.666 -4.880 7.032 1.00 98.31 139 ILE A CA 1
ATOM 1077 C C . ILE A 1 139 ? 4.849 -6.385 6.835 1.00 98.31 139 ILE A C 1
ATOM 1079 O O . ILE A 1 139 ? 5.694 -7.004 7.479 1.00 98.31 139 ILE A O 1
ATOM 1083 N N . ILE A 1 140 ? 4.054 -6.971 5.944 1.00 97.94 140 ILE A N 1
ATOM 1084 C CA . ILE A 1 140 ? 4.148 -8.372 5.530 1.00 97.94 140 ILE A CA 1
ATOM 1085 C C . ILE A 1 140 ? 4.686 -8.393 4.103 1.00 97.94 140 ILE A C 1
ATOM 1087 O O . ILE A 1 140 ? 4.110 -7.762 3.221 1.00 97.94 140 ILE A O 1
ATOM 1091 N N . SER A 1 141 ? 5.760 -9.142 3.867 1.00 95.69 141 SER A N 1
ATOM 1092 C CA . SER A 1 141 ? 6.316 -9.363 2.531 1.00 95.69 141 SER A CA 1
ATOM 1093 C C . SER A 1 141 ? 6.135 -10.826 2.128 1.00 95.69 141 SER A C 1
ATOM 1095 O O . SER A 1 141 ? 6.533 -11.718 2.877 1.00 95.69 141 SER A O 1
ATOM 1097 N N . TYR A 1 142 ? 5.522 -11.070 0.969 1.00 93.56 142 TYR A N 1
ATOM 1098 C CA . TYR A 1 142 ? 5.326 -12.400 0.388 1.00 93.56 142 TYR A CA 1
ATOM 1099 C C . TYR A 1 142 ? 5.933 -12.435 -1.022 1.00 93.56 142 TYR A C 1
ATOM 1101 O O . TYR A 1 142 ? 5.340 -11.915 -1.973 1.00 93.56 142 TYR A O 1
ATOM 1109 N N . THR A 1 143 ? 7.134 -13.009 -1.133 1.00 83.50 143 THR A N 1
ATOM 1110 C CA . THR A 1 143 ? 7.993 -12.987 -2.333 1.00 83.50 143 THR A CA 1
ATOM 1111 C C . THR A 1 143 ? 8.456 -14.382 -2.703 1.00 83.50 143 THR A C 1
ATOM 1113 O O . THR A 1 143 ? 8.880 -15.090 -1.760 1.00 83.50 143 THR A O 1
#